Protein AF-A0A383TH66-F1 (afdb_monomer)

Structure (mmCIF, N/CA/C/O backbone):
data_AF-A0A383TH66-F1
#
_entry.id   AF-A0A383TH66-F1
#
loop_
_atom_site.group_PDB
_atom_site.id
_atom_site.type_symbol
_atom_site.label_atom_id
_atom_site.label_alt_id
_atom_site.label_comp_id
_atom_site.label_asym_id
_atom_site.label_entity_id
_atom_site.label_seq_id
_atom_site.pdbx_PDB_ins_code
_atom_site.Cartn_x
_atom_site.Cartn_y
_atom_site.Cartn_z
_atom_site.occupancy
_atom_site.B_iso_or_equiv
_atom_site.auth_seq_id
_atom_site.auth_comp_id
_atom_site.auth_asym_id
_atom_site.auth_atom_id
_atom_site.pdbx_PDB_model_num
ATOM 1 N N . MET A 1 1 ? 55.549 -21.780 6.094 1.00 39.16 1 MET A N 1
ATOM 2 C CA . MET A 1 1 ? 55.012 -20.562 5.457 1.00 39.16 1 MET A CA 1
ATOM 3 C C . MET A 1 1 ? 53.921 -21.044 4.507 1.00 39.16 1 MET A C 1
ATOM 5 O O . MET A 1 1 ? 54.248 -21.810 3.614 1.00 39.16 1 MET A O 1
ATOM 9 N N . LYS A 1 2 ? 52.638 -20.806 4.814 1.00 37.0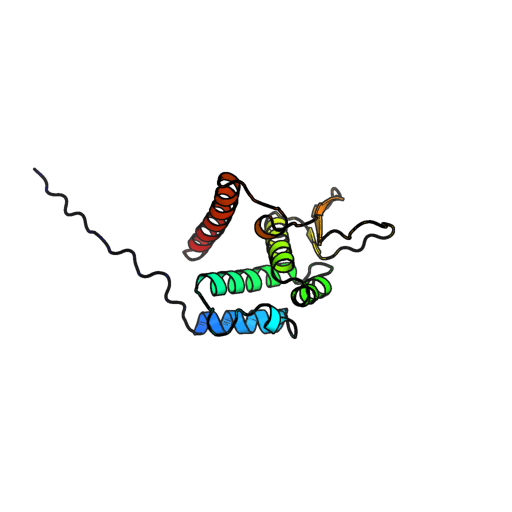6 2 LYS A N 1
ATOM 10 C CA . LYS A 1 2 ? 51.502 -21.272 3.997 1.00 37.06 2 LYS A CA 1
ATOM 11 C C . LYS A 1 2 ? 50.994 -20.077 3.194 1.00 37.06 2 LYS A C 1
ATOM 13 O O . LYS A 1 2 ? 50.591 -19.090 3.802 1.00 37.06 2 LYS A O 1
ATOM 18 N N . GLU A 1 3 ? 51.067 -20.160 1.872 1.00 32.03 3 GLU A N 1
ATOM 19 C CA . GLU A 1 3 ? 50.462 -19.179 0.974 1.00 32.03 3 GLU A CA 1
ATOM 20 C C . GLU A 1 3 ? 48.942 -19.360 0.998 1.00 32.03 3 GLU A C 1
ATOM 22 O O . GLU A 1 3 ? 48.424 -20.447 0.742 1.00 32.03 3 GLU A O 1
ATOM 27 N N . TYR A 1 4 ? 48.229 -18.297 1.365 1.00 32.66 4 TYR A N 1
ATOM 28 C CA . TYR A 1 4 ? 46.783 -18.216 1.220 1.00 32.66 4 TYR A CA 1
ATOM 29 C C . TYR A 1 4 ? 46.494 -17.659 -0.172 1.00 32.66 4 TYR A C 1
ATOM 31 O O . TYR A 1 4 ? 46.713 -16.476 -0.427 1.00 32.66 4 TYR A O 1
ATOM 39 N N . HIS A 1 5 ? 46.001 -18.504 -1.075 1.00 35.03 5 HIS A N 1
ATOM 40 C CA . HIS A 1 5 ? 45.373 -18.032 -2.302 1.00 35.03 5 HIS A CA 1
ATOM 41 C C . HIS A 1 5 ? 44.033 -17.387 -1.931 1.00 35.03 5 HIS A C 1
ATOM 43 O O . HIS A 1 5 ? 43.068 -18.085 -1.615 1.00 35.03 5 HIS A O 1
ATOM 49 N N . LEU A 1 6 ? 43.983 -16.051 -1.937 1.00 36.28 6 LEU A N 1
ATOM 50 C CA . LEU A 1 6 ? 42.722 -15.319 -1.979 1.00 36.28 6 LEU A CA 1
ATOM 51 C C . LEU A 1 6 ? 42.056 -15.639 -3.321 1.00 36.28 6 LEU A C 1
ATOM 53 O O . LEU A 1 6 ? 42.463 -15.135 -4.367 1.00 36.28 6 LEU A O 1
ATOM 57 N N . PHE A 1 7 ? 41.030 -16.484 -3.290 1.00 36.62 7 PHE A N 1
ATOM 58 C CA . PHE A 1 7 ? 40.049 -16.522 -4.361 1.00 36.62 7 PHE A CA 1
ATOM 59 C C . PHE A 1 7 ? 39.271 -15.208 -4.297 1.00 36.62 7 PHE A C 1
ATOM 61 O O . PHE A 1 7 ? 38.390 -15.036 -3.459 1.00 36.62 7 PHE A O 1
ATOM 68 N N . HIS A 1 8 ? 39.613 -14.263 -5.170 1.00 38.62 8 HIS A N 1
ATOM 69 C CA . HIS A 1 8 ? 38.669 -13.229 -5.567 1.00 38.62 8 HIS A CA 1
ATOM 70 C C . HIS A 1 8 ? 37.615 -13.908 -6.442 1.00 38.62 8 HIS A C 1
ATOM 72 O O . HIS A 1 8 ? 37.747 -13.959 -7.661 1.00 38.62 8 HIS A O 1
ATOM 78 N N . SER A 1 9 ? 36.598 -14.498 -5.813 1.00 41.00 9 SER A N 1
ATOM 79 C CA . SER A 1 9 ? 35.332 -14.717 -6.501 1.00 41.00 9 SER A CA 1
ATOM 80 C C . SER A 1 9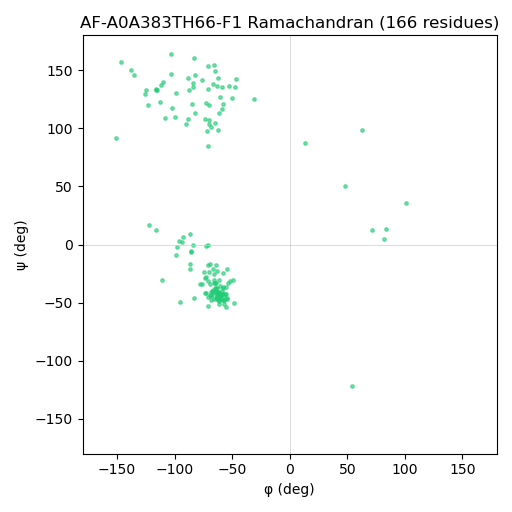 ? 34.809 -13.335 -6.876 1.00 41.00 9 SER A C 1
ATOM 82 O O . SER A 1 9 ? 34.530 -12.521 -5.991 1.00 41.00 9 SER A O 1
ATOM 84 N N . GLU A 1 10 ? 34.756 -13.048 -8.175 1.00 38.72 10 GLU A N 1
ATOM 85 C CA . GLU A 1 10 ? 34.000 -11.914 -8.697 1.00 38.72 10 GLU A CA 1
ATOM 86 C C . GLU A 1 10 ? 32.606 -11.930 -8.050 1.00 38.72 10 GLU A C 1
ATOM 88 O O . GLU A 1 10 ? 32.023 -13.013 -7.928 1.00 38.72 10 GLU A O 1
ATOM 93 N N . PRO A 1 11 ? 32.071 -10.789 -7.578 1.00 42.81 11 PRO A N 1
ATOM 94 C CA . PRO A 1 11 ? 30.699 -10.765 -7.100 1.00 42.81 11 PRO A CA 1
ATOM 95 C C . PRO A 1 11 ? 29.806 -11.229 -8.250 1.00 42.81 11 PRO A C 1
ATOM 97 O O . PRO A 1 11 ? 29.839 -10.653 -9.340 1.00 42.81 11 PRO A O 1
ATOM 100 N N . GLU A 1 12 ? 29.061 -12.311 -8.015 1.00 43.66 12 GLU A N 1
ATOM 101 C CA . GLU A 1 12 ? 28.084 -12.814 -8.969 1.00 43.66 12 GLU A CA 1
ATOM 102 C C . GLU A 1 12 ? 27.188 -11.656 -9.420 1.00 43.66 12 GLU A C 1
ATOM 104 O O . GLU A 1 12 ? 26.642 -10.898 -8.619 1.00 43.66 12 GLU A O 1
ATOM 109 N N . ASN A 1 13 ? 27.128 -11.511 -10.739 1.00 43.34 13 ASN A N 1
ATOM 110 C CA . ASN A 1 13 ? 26.363 -10.545 -11.514 1.00 43.34 13 ASN A CA 1
ATOM 111 C C . ASN A 1 13 ? 25.036 -10.146 -10.823 1.00 43.34 13 ASN A C 1
ATOM 113 O O . ASN A 1 13 ? 24.239 -11.043 -10.527 1.00 43.34 13 ASN A O 1
ATOM 117 N N . PRO A 1 14 ? 24.752 -8.848 -10.588 1.00 45.94 14 PRO A N 1
ATOM 118 C CA . PRO A 1 14 ? 23.495 -8.435 -9.976 1.00 45.94 14 PRO A CA 1
ATOM 119 C C . PRO A 1 14 ? 22.327 -8.920 -10.844 1.00 45.94 14 PRO A C 1
ATOM 121 O O . PRO A 1 14 ? 22.235 -8.586 -12.022 1.00 45.94 14 PRO A O 1
ATOM 124 N N . LEU A 1 15 ? 21.512 -9.801 -10.254 1.00 49.69 15 LEU A N 1
ATOM 125 C CA . LEU A 1 15 ? 20.198 -10.288 -10.687 1.00 49.69 15 LEU A CA 1
ATOM 126 C C . LEU A 1 15 ? 19.822 -9.955 -12.142 1.00 49.69 15 LEU A C 1
ATOM 128 O O . LEU A 1 15 ? 19.095 -9.002 -12.401 1.00 49.69 15 LEU A O 1
ATOM 132 N N . LYS A 1 16 ? 20.204 -10.809 -13.100 1.00 52.03 16 LYS A N 1
ATOM 133 C CA . LYS A 1 16 ? 19.524 -10.830 -14.403 1.00 52.03 16 LYS A CA 1
ATOM 134 C C . LYS A 1 16 ? 18.063 -11.209 -14.177 1.00 52.03 16 LYS A C 1
ATOM 136 O O . LYS A 1 16 ? 17.724 -12.382 -14.026 1.00 52.03 16 LYS A O 1
ATOM 141 N N . VAL A 1 17 ? 17.198 -10.208 -14.147 1.00 58.94 17 VAL A N 1
ATOM 142 C CA . VAL A 1 17 ? 15.755 -10.395 -14.100 1.00 58.94 17 VAL A CA 1
ATOM 143 C C . VAL A 1 17 ? 15.304 -11.160 -15.347 1.00 58.94 17 VAL A C 1
ATOM 145 O O . VAL A 1 17 ? 15.588 -10.756 -16.476 1.00 58.94 17 VAL A O 1
ATOM 148 N N . SER A 1 18 ? 14.566 -12.258 -15.164 1.00 70.75 18 SER A N 1
ATOM 149 C CA . SER A 1 18 ? 13.959 -12.967 -16.291 1.00 70.75 18 SER A CA 1
ATOM 150 C C . SER A 1 18 ? 12.727 -12.216 -16.811 1.00 70.75 18 SER A C 1
ATOM 152 O O . SER A 1 18 ? 11.909 -11.710 -16.040 1.00 70.75 18 SER A O 1
ATOM 154 N N . GLN A 1 19 ? 12.542 -12.197 -18.133 1.00 76.44 19 GLN A N 1
ATOM 155 C CA . GLN A 1 19 ? 11.347 -11.634 -18.782 1.00 76.44 19 GLN A CA 1
ATOM 156 C C . GLN A 1 19 ? 10.039 -12.206 -18.201 1.00 76.44 19 GLN A C 1
ATOM 158 O O . GLN A 1 19 ? 9.017 -11.523 -18.130 1.00 76.44 19 GLN A O 1
ATOM 163 N N . GLU A 1 20 ? 10.072 -13.461 -17.755 1.00 78.19 20 GLU A N 1
ATOM 164 C CA . GLU A 1 20 ? 8.955 -14.136 -17.097 1.00 78.19 20 GLU A CA 1
ATOM 165 C C . GLU A 1 20 ? 8.553 -13.461 -15.782 1.00 78.19 20 GLU A C 1
ATOM 167 O O . GLU A 1 20 ? 7.361 -13.276 -15.531 1.00 78.19 20 GLU A O 1
ATOM 172 N N . MET A 1 21 ? 9.525 -13.038 -14.963 1.00 78.88 21 MET A N 1
ATOM 173 C CA . MET A 1 21 ? 9.252 -12.305 -13.726 1.00 78.88 21 MET A CA 1
ATOM 174 C C . MET A 1 21 ? 8.580 -10.961 -14.024 1.00 78.88 21 MET A C 1
ATOM 176 O O . MET A 1 21 ? 7.564 -10.646 -13.402 1.00 78.88 21 MET A O 1
ATOM 180 N N . CYS A 1 22 ? 9.078 -10.215 -15.014 1.00 80.31 22 CYS A N 1
ATOM 181 C CA . CYS A 1 22 ? 8.460 -8.963 -15.458 1.00 80.31 22 CYS A CA 1
ATOM 182 C C . CYS A 1 22 ? 7.003 -9.169 -15.888 1.00 80.31 22 CYS A C 1
ATOM 184 O O . CYS A 1 22 ? 6.112 -8.440 -15.450 1.00 80.31 22 CYS A O 1
ATOM 186 N N . ASN A 1 23 ? 6.743 -10.192 -16.706 1.00 84.56 23 ASN A N 1
ATOM 187 C CA . ASN A 1 23 ? 5.397 -10.492 -17.191 1.00 84.56 23 ASN A CA 1
ATOM 188 C C . ASN A 1 23 ? 4.457 -10.881 -16.043 1.00 84.56 23 ASN A C 1
ATOM 190 O O . ASN A 1 23 ? 3.315 -10.423 -16.000 1.00 84.56 23 ASN A O 1
ATOM 194 N N . ARG A 1 24 ? 4.936 -11.694 -15.093 1.00 87.44 24 ARG A N 1
ATOM 195 C CA . ARG A 1 24 ? 4.152 -12.116 -13.927 1.00 87.44 24 ARG A CA 1
ATOM 196 C C . ARG A 1 24 ? 3.745 -10.922 -13.066 1.00 87.44 24 ARG A C 1
ATOM 198 O O . ARG A 1 24 ? 2.559 -10.765 -12.794 1.00 87.44 24 ARG A O 1
ATOM 205 N N . VAL A 1 25 ? 4.707 -10.076 -12.693 1.00 86.06 25 VAL A N 1
ATOM 206 C CA . VAL A 1 25 ? 4.462 -8.868 -11.885 1.00 86.06 25 VAL A CA 1
ATOM 207 C C . VAL A 1 25 ? 3.536 -7.903 -12.627 1.00 86.06 25 VAL A C 1
ATOM 209 O O . VAL A 1 25 ? 2.565 -7.414 -12.058 1.00 86.06 25 VAL A O 1
ATOM 212 N N . SER A 1 26 ? 3.776 -7.682 -13.924 1.00 88.56 26 SER A N 1
ATOM 213 C CA . SER A 1 26 ? 2.929 -6.827 -14.763 1.00 88.56 26 SER A CA 1
ATOM 214 C C . SER A 1 26 ? 1.473 -7.297 -14.781 1.00 88.56 26 SER A C 1
ATOM 216 O O . SER A 1 26 ? 0.567 -6.495 -14.569 1.00 88.56 26 SER A O 1
ATOM 218 N N . ASN A 1 27 ? 1.236 -8.592 -14.995 1.00 90.50 27 ASN A N 1
ATOM 219 C CA . ASN A 1 27 ? -0.114 -9.149 -15.030 1.00 90.50 27 ASN A CA 1
ATOM 220 C C . ASN A 1 27 ? -0.794 -9.107 -13.655 1.00 90.50 27 ASN A C 1
ATOM 222 O O . ASN A 1 27 ? -1.976 -8.775 -13.573 1.00 90.50 27 ASN A O 1
ATOM 226 N N . GLY A 1 28 ? -0.051 -9.403 -12.583 1.00 90.19 28 GLY A N 1
ATOM 227 C CA . GLY A 1 28 ? -0.547 -9.304 -11.210 1.00 90.19 28 GLY A CA 1
ATOM 228 C C . GLY A 1 28 ? -1.046 -7.896 -10.890 1.00 90.19 28 GLY A C 1
ATOM 229 O O . GLY A 1 28 ? -2.202 -7.722 -10.500 1.00 90.19 28 GLY A O 1
ATOM 230 N N . LEU A 1 29 ? -0.220 -6.890 -11.171 1.00 92.38 29 LEU A N 1
ATOM 231 C CA . LEU A 1 29 ? -0.558 -5.488 -10.947 1.00 92.38 29 LEU A CA 1
ATOM 232 C C . LEU A 1 29 ? -1.691 -4.994 -11.847 1.00 92.38 29 LEU A C 1
ATOM 234 O O . LEU A 1 29 ? -2.561 -4.276 -11.363 1.00 92.38 29 LEU A O 1
ATOM 238 N N . LYS A 1 30 ? -1.741 -5.398 -13.125 1.00 92.94 30 LYS A N 1
ATOM 239 C CA . LYS A 1 30 ? -2.866 -5.067 -14.022 1.00 92.94 30 LYS A CA 1
ATOM 240 C C . LYS A 1 30 ? -4.201 -5.523 -13.454 1.00 92.94 30 LYS A C 1
ATOM 242 O O . LYS A 1 30 ? -5.173 -4.779 -13.514 1.00 92.94 30 LYS A O 1
ATOM 247 N N . ASN A 1 31 ? -4.243 -6.726 -12.888 1.00 92.75 31 ASN A N 1
ATOM 248 C CA . ASN A 1 31 ? -5.471 -7.276 -12.325 1.00 92.75 31 ASN A CA 1
ATOM 249 C C . ASN A 1 31 ? -5.919 -6.535 -11.060 1.00 92.75 31 ASN A C 1
ATOM 251 O O . ASN A 1 31 ? -7.117 -6.403 -10.835 1.00 92.75 31 ASN A O 1
ATOM 255 N N . LYS A 1 32 ? -4.971 -6.056 -10.245 1.00 94.00 32 LYS A N 1
ATOM 256 C CA . LYS A 1 32 ? -5.260 -5.365 -8.979 1.00 94.00 32 LYS A CA 1
ATOM 257 C C . LYS A 1 32 ? -5.576 -3.883 -9.166 1.00 94.00 32 LYS A C 1
ATOM 259 O O . LYS A 1 32 ? -6.543 -3.382 -8.611 1.00 94.00 32 LYS A O 1
ATOM 264 N N . LEU A 1 33 ? -4.774 -3.190 -9.972 1.00 92.44 33 LEU A N 1
ATOM 265 C CA . LEU A 1 33 ? -4.898 -1.749 -10.205 1.00 92.44 33 LEU A CA 1
ATOM 266 C C . LEU A 1 33 ? -5.894 -1.422 -11.326 1.00 92.44 33 LEU A C 1
ATOM 268 O O . LEU A 1 33 ? -6.380 -0.296 -11.413 1.00 92.44 33 LEU A O 1
ATOM 272 N N . GLY A 1 34 ? -6.200 -2.371 -12.215 1.00 93.12 34 GLY A N 1
ATOM 273 C CA . GLY A 1 34 ? -7.125 -2.166 -13.327 1.00 93.12 34 GLY A CA 1
ATOM 274 C C . GLY A 1 34 ? -6.730 -0.960 -14.182 1.00 93.12 34 GLY A C 1
ATOM 275 O O . GLY A 1 34 ? -5.614 -0.878 -14.698 1.00 93.12 34 GLY A O 1
ATOM 276 N N . LYS A 1 35 ? -7.640 0.015 -14.302 1.00 92.62 35 LYS A N 1
ATOM 277 C CA . LYS A 1 35 ? -7.392 1.259 -15.053 1.00 92.62 35 LYS A CA 1
ATOM 278 C C . LYS A 1 35 ? -6.278 2.131 -14.457 1.00 92.62 35 LYS A C 1
ATOM 280 O O . LYS A 1 35 ? -5.765 2.992 -15.161 1.00 92.62 35 LYS A O 1
ATOM 285 N N . TYR A 1 36 ? -5.899 1.912 -13.196 1.00 92.88 36 TYR A N 1
ATOM 286 C CA . TYR A 1 36 ? -4.854 2.680 -12.520 1.00 92.88 36 TYR A CA 1
ATOM 287 C C . TYR A 1 36 ? -3.441 2.133 -12.769 1.00 92.88 36 TYR A C 1
ATOM 289 O O . TYR A 1 36 ? -2.449 2.760 -12.407 1.00 92.88 36 TYR A O 1
ATOM 297 N N . TYR A 1 37 ? -3.327 0.980 -13.435 1.00 91.38 37 TYR A N 1
ATOM 298 C CA . TYR A 1 37 ? -2.046 0.327 -13.689 1.00 91.38 37 TYR A CA 1
ATOM 299 C C . TYR A 1 37 ? -1.052 1.201 -14.469 1.00 91.38 37 TYR A C 1
ATOM 301 O O . TYR A 1 37 ? 0.144 1.164 -14.202 1.00 91.38 37 TYR A O 1
ATOM 309 N N . SER A 1 38 ? -1.520 2.011 -15.420 1.00 89.44 38 SER A N 1
ATOM 310 C CA . SER A 1 38 ? -0.630 2.874 -16.207 1.00 89.44 38 SER A CA 1
ATOM 311 C C . SER A 1 38 ? 0.051 3.957 -15.375 1.00 89.44 38 SER A C 1
ATOM 313 O O . SER A 1 38 ? 1.124 4.404 -15.762 1.00 89.44 38 SER A O 1
ATOM 315 N N . TYR A 1 39 ? -0.542 4.367 -14.248 1.00 87.81 39 TYR A N 1
ATOM 316 C CA . TYR A 1 39 ? 0.050 5.387 -13.383 1.00 87.81 39 TYR A CA 1
ATOM 317 C C . TYR A 1 39 ? 1.250 4.846 -12.611 1.00 87.81 39 TYR A C 1
ATOM 319 O O . TYR A 1 39 ? 2.153 5.619 -12.325 1.00 87.81 39 TYR A O 1
ATOM 327 N N . VAL A 1 40 ? 1.296 3.535 -12.328 1.00 85.88 40 VAL A N 1
ATOM 328 C CA . VAL A 1 40 ? 2.394 2.911 -11.565 1.00 85.88 40 VAL A CA 1
ATOM 329 C C . VAL A 1 40 ? 3.599 2.504 -12.398 1.00 85.88 40 VAL A C 1
ATOM 331 O O . VAL A 1 40 ? 4.599 2.035 -11.855 1.00 85.88 40 VAL A O 1
ATOM 334 N N . LEU A 1 41 ? 3.510 2.640 -13.718 1.00 83.62 41 LEU A N 1
ATOM 335 C CA . LEU A 1 41 ? 4.595 2.251 -14.599 1.00 83.62 41 LEU A CA 1
ATOM 336 C C . LEU A 1 41 ? 5.642 3.358 -14.721 1.00 83.62 41 LEU A C 1
ATOM 338 O O . LEU A 1 41 ? 5.286 4.525 -14.890 1.00 83.62 41 LEU A O 1
ATOM 342 N N . PRO A 1 42 ? 6.937 2.995 -14.715 1.00 73.69 42 PRO A N 1
ATOM 343 C CA . PRO A 1 42 ? 7.970 3.945 -15.071 1.00 73.69 42 PRO A CA 1
ATOM 344 C C . PRO A 1 42 ? 7.824 4.330 -16.554 1.00 73.69 42 PRO A C 1
ATOM 346 O O . PRO A 1 42 ? 7.342 3.522 -17.358 1.00 73.69 42 PRO A O 1
ATOM 349 N N . PRO A 1 43 ? 8.291 5.524 -16.959 1.00 72.06 43 PRO A N 1
ATOM 350 C CA . PRO A 1 43 ? 8.519 5.838 -18.367 1.00 72.06 43 PRO A CA 1
ATOM 351 C C . PRO A 1 43 ? 9.285 4.703 -19.070 1.00 72.06 43 PRO A C 1
ATOM 353 O O . PRO A 1 43 ? 10.186 4.113 -18.470 1.00 72.06 43 PRO A O 1
ATOM 356 N N . HIS A 1 44 ? 8.948 4.408 -20.332 1.00 57.50 44 HIS A N 1
ATOM 357 C CA . HIS A 1 44 ? 9.412 3.216 -21.066 1.00 57.50 44 HIS A CA 1
ATOM 358 C C . HIS A 1 44 ? 10.932 2.961 -21.022 1.00 57.50 44 HIS A C 1
ATOM 360 O O . HIS A 1 44 ? 11.343 1.803 -21.003 1.00 57.50 44 HIS A O 1
ATOM 366 N N . ASP A 1 45 ? 11.750 4.010 -20.920 1.00 58.25 45 ASP A N 1
ATOM 367 C CA . ASP A 1 45 ? 13.217 3.918 -20.916 1.00 58.25 45 ASP A CA 1
ATOM 368 C C . ASP A 1 45 ? 13.841 3.817 -19.507 1.00 58.25 45 ASP A C 1
ATOM 370 O O . ASP A 1 45 ? 15.059 3.868 -19.355 1.00 58.25 45 ASP A O 1
ATOM 374 N N . SER A 1 46 ? 13.024 3.692 -18.455 1.00 65.50 46 SER A N 1
ATOM 375 C CA . SER A 1 46 ? 13.464 3.770 -17.049 1.00 65.50 46 SER A CA 1
ATOM 376 C C . SER A 1 46 ? 13.141 2.530 -16.205 1.00 65.50 46 SER A C 1
ATOM 378 O O . SER A 1 46 ? 13.214 2.568 -14.975 1.00 65.50 46 SER A O 1
ATOM 380 N N . MET A 1 47 ? 12.822 1.404 -16.853 1.00 73.62 47 MET A N 1
ATOM 381 C CA . MET A 1 47 ? 12.632 0.119 -16.172 1.00 73.62 47 MET A CA 1
ATOM 382 C C . MET A 1 47 ? 13.982 -0.437 -15.694 1.00 73.62 47 MET A C 1
ATOM 384 O O . MET A 1 47 ? 14.723 -1.052 -16.458 1.00 73.62 47 MET A O 1
ATOM 388 N N . THR A 1 48 ? 14.298 -0.209 -14.421 1.00 77.38 48 THR A N 1
ATOM 389 C CA . THR A 1 48 ? 15.488 -0.738 -13.736 1.00 77.38 48 THR A CA 1
ATOM 390 C C . THR A 1 48 ? 15.120 -1.906 -12.819 1.00 77.38 48 THR A C 1
ATOM 392 O O . THR A 1 48 ? 13.955 -2.059 -12.441 1.00 77.38 48 THR A O 1
ATOM 395 N N . ASP A 1 49 ? 16.106 -2.700 -12.390 1.00 70.06 49 ASP A N 1
ATOM 396 C CA . ASP A 1 49 ? 15.889 -3.800 -11.434 1.00 70.06 49 ASP A CA 1
ATOM 397 C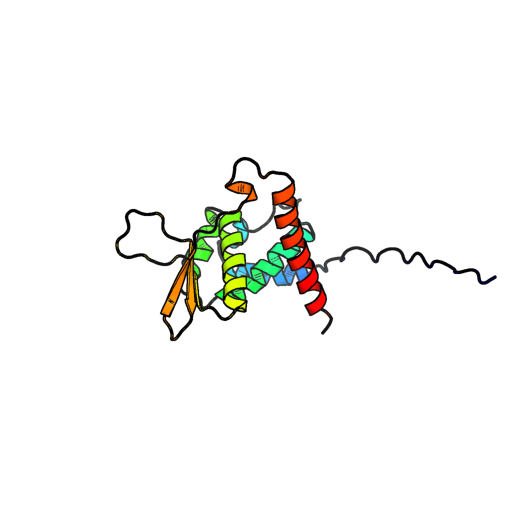 C . ASP A 1 49 ? 15.276 -3.306 -10.115 1.00 70.06 49 ASP A C 1
ATOM 399 O O . ASP A 1 49 ? 14.380 -3.939 -9.556 1.00 70.06 49 ASP A O 1
ATOM 403 N N . VAL A 1 50 ? 15.690 -2.118 -9.660 1.00 71.06 50 VAL A N 1
ATOM 404 C CA . VAL A 1 50 ? 15.119 -1.437 -8.486 1.00 71.06 50 VAL A CA 1
ATOM 405 C C . VAL A 1 50 ? 13.639 -1.121 -8.701 1.00 71.06 50 VAL A C 1
ATOM 407 O O . VAL A 1 50 ? 12.823 -1.301 -7.796 1.00 71.06 50 VAL A O 1
ATOM 410 N N . TYR A 1 51 ? 13.263 -0.668 -9.899 1.00 75.44 51 TYR A N 1
ATOM 411 C CA . TYR A 1 51 ? 11.868 -0.369 -10.209 1.00 75.44 51 TYR A CA 1
ATOM 412 C C . TYR A 1 51 ? 11.024 -1.638 -10.243 1.00 75.44 51 TYR A C 1
ATOM 414 O O . TYR A 1 51 ? 9.942 -1.689 -9.661 1.00 75.44 51 TYR A O 1
ATOM 422 N N . LEU A 1 52 ? 11.539 -2.699 -10.862 1.00 76.69 52 LEU A N 1
ATOM 423 C CA . LEU A 1 52 ? 10.846 -3.977 -10.877 1.00 76.69 52 LEU A CA 1
ATOM 424 C C . LEU A 1 52 ? 10.688 -4.562 -9.472 1.00 76.69 52 LEU A C 1
ATOM 426 O O . LEU A 1 52 ? 9.642 -5.134 -9.168 1.00 76.69 52 LEU A O 1
ATOM 430 N N . TYR A 1 53 ? 11.690 -4.399 -8.609 1.00 75.50 53 TYR A N 1
ATOM 431 C CA . TYR A 1 53 ? 11.583 -4.784 -7.208 1.00 75.50 53 TYR A CA 1
ATOM 432 C C . TYR A 1 53 ? 10.430 -4.049 -6.515 1.00 75.50 53 TYR A C 1
ATOM 434 O O . TYR A 1 53 ? 9.582 -4.695 -5.898 1.00 75.50 53 TYR A O 1
ATOM 442 N N . LYS A 1 54 ? 10.331 -2.724 -6.692 1.00 79.62 54 LYS A N 1
ATOM 443 C CA . LYS A 1 54 ? 9.212 -1.927 -6.162 1.00 79.62 54 LYS A CA 1
ATOM 444 C C . LYS A 1 54 ? 7.860 -2.408 -6.691 1.00 79.62 54 LYS A C 1
ATOM 446 O O . LYS A 1 54 ? 6.924 -2.552 -5.911 1.00 79.62 54 LYS A O 1
ATOM 451 N N . LEU A 1 55 ? 7.764 -2.722 -7.984 1.00 85.12 55 LEU A N 1
ATOM 452 C CA . LEU A 1 55 ? 6.542 -3.267 -8.589 1.00 85.12 55 LEU A CA 1
ATOM 453 C C . LEU A 1 55 ? 6.186 -4.654 -8.036 1.00 85.12 55 LEU A C 1
ATOM 455 O O . LEU A 1 55 ? 5.020 -4.936 -7.778 1.00 85.12 55 LEU A O 1
ATOM 459 N N . ASN A 1 56 ? 7.176 -5.519 -7.822 1.00 83.69 56 ASN A N 1
ATOM 460 C CA . ASN A 1 56 ? 6.957 -6.836 -7.229 1.00 83.69 56 ASN A CA 1
ATOM 461 C C . ASN A 1 56 ? 6.505 -6.729 -5.764 1.00 83.69 56 ASN A C 1
ATOM 463 O O . ASN A 1 56 ? 5.616 -7.467 -5.336 1.00 83.69 56 ASN A O 1
ATOM 467 N N . TYR A 1 57 ? 7.099 -5.809 -5.001 1.00 85.06 57 TYR A N 1
ATOM 468 C CA . TYR A 1 57 ? 6.662 -5.521 -3.638 1.00 85.06 57 TYR A CA 1
ATOM 469 C C . TYR A 1 57 ? 5.221 -5.012 -3.633 1.00 85.06 57 TYR A C 1
ATOM 471 O O . TYR A 1 57 ? 4.384 -5.562 -2.922 1.00 85.06 57 TYR A O 1
ATOM 479 N N . LEU A 1 58 ? 4.910 -4.038 -4.495 1.00 89.75 58 LEU A N 1
ATOM 480 C CA . LEU A 1 58 ? 3.557 -3.513 -4.642 1.00 89.75 58 LEU A CA 1
ATOM 481 C C . LEU A 1 58 ? 2.548 -4.629 -4.936 1.00 89.75 58 LEU A C 1
ATOM 483 O O . LEU A 1 58 ? 1.500 -4.700 -4.305 1.00 89.75 58 LEU A O 1
ATOM 487 N N . ASP A 1 59 ? 2.875 -5.534 -5.860 1.00 90.81 59 ASP A N 1
ATOM 488 C CA . ASP A 1 59 ? 2.007 -6.659 -6.217 1.00 90.81 59 ASP A CA 1
ATOM 489 C C . ASP A 1 59 ? 1.696 -7.567 -5.017 1.00 90.81 59 ASP A C 1
ATOM 491 O O . ASP A 1 59 ? 0.560 -8.025 -4.840 1.00 90.81 59 ASP A O 1
ATOM 495 N N . THR A 1 60 ? 2.706 -7.798 -4.178 1.00 87.62 60 THR A N 1
ATOM 496 C CA . THR A 1 60 ? 2.601 -8.622 -2.969 1.00 87.62 60 THR A CA 1
ATOM 497 C C . THR A 1 60 ? 1.767 -7.912 -1.904 1.00 87.62 60 THR A C 1
ATOM 499 O O . THR A 1 60 ? 0.758 -8.461 -1.464 1.00 87.62 60 THR A O 1
ATOM 502 N N . ALA A 1 61 ? 2.107 -6.665 -1.570 1.00 91.19 61 ALA A N 1
ATOM 503 C CA . ALA A 1 61 ? 1.404 -5.862 -0.571 1.00 91.19 61 ALA A CA 1
ATOM 504 C C . ALA A 1 61 ? -0.077 -5.656 -0.934 1.00 91.19 61 ALA A C 1
ATOM 506 O O . ALA A 1 61 ? -0.969 -5.860 -0.114 1.00 91.19 61 ALA A O 1
ATOM 507 N N . LEU A 1 62 ? -0.384 -5.363 -2.202 1.00 95.25 62 LEU A N 1
ATOM 508 C CA . LEU A 1 62 ? -1.772 -5.239 -2.657 1.00 95.25 62 LEU A CA 1
ATOM 509 C C . LEU A 1 62 ? -2.545 -6.564 -2.621 1.00 95.25 62 LEU A C 1
ATOM 511 O O . LEU A 1 62 ? -3.774 -6.535 -2.630 1.00 95.25 62 LEU A O 1
ATOM 515 N N . SER A 1 63 ? -1.862 -7.715 -2.615 1.00 94.06 63 SER A N 1
ATOM 516 C CA . SER A 1 63 ? -2.512 -9.014 -2.388 1.00 94.06 63 SER A CA 1
ATOM 517 C C . SER A 1 63 ? -2.908 -9.179 -0.922 1.00 94.06 63 SER A C 1
ATOM 519 O O . SER A 1 63 ? -4.009 -9.650 -0.650 1.00 94.06 63 SER A O 1
ATOM 521 N N .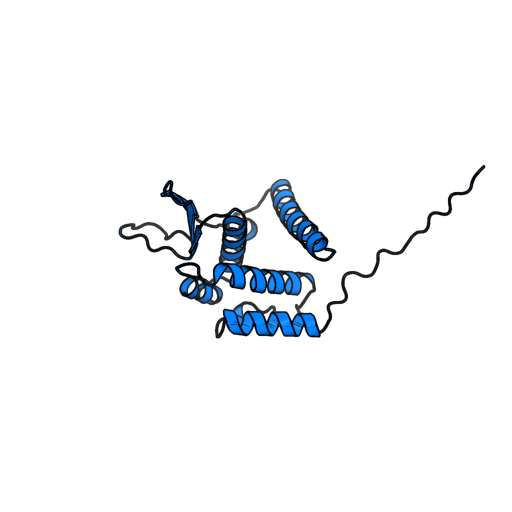 VAL A 1 64 ? -2.031 -8.773 0.003 1.00 93.56 64 VAL A N 1
ATOM 522 C CA . VAL A 1 64 ? -2.275 -8.810 1.455 1.00 93.56 64 VAL A CA 1
ATOM 523 C C . VAL A 1 64 ? -3.438 -7.891 1.828 1.00 93.56 64 VAL A C 1
ATOM 525 O O . VAL A 1 64 ? -4.337 -8.290 2.561 1.00 93.56 64 VAL A O 1
ATOM 528 N N . LEU A 1 65 ? -3.455 -6.682 1.268 1.00 96.50 65 LEU A N 1
ATOM 529 C CA . LEU A 1 65 ? -4.414 -5.636 1.628 1.00 96.50 65 LEU A CA 1
ATOM 530 C C . LEU A 1 65 ? -5.762 -5.736 0.902 1.00 96.50 65 LEU A C 1
ATOM 532 O O . LEU A 1 65 ? -6.632 -4.901 1.128 1.00 96.50 65 LEU A O 1
ATOM 536 N N . ARG A 1 66 ? -5.956 -6.725 0.021 1.00 96.12 66 ARG A N 1
ATOM 537 C CA . ARG A 1 66 ? -7.127 -6.803 -0.871 1.00 96.12 66 ARG A CA 1
ATOM 538 C C . ARG A 1 66 ? -8.469 -6.761 -0.136 1.00 96.12 66 ARG A C 1
ATOM 540 O O . ARG A 1 66 ? -9.423 -6.178 -0.636 1.00 96.12 66 ARG A O 1
ATOM 547 N N . GLU A 1 67 ? -8.532 -7.385 1.035 1.00 94.19 67 GLU A N 1
ATOM 548 C CA . GLU A 1 67 ? -9.755 -7.483 1.838 1.00 94.19 67 GLU A CA 1
ATOM 549 C C . GLU A 1 67 ? -9.864 -6.360 2.887 1.00 94.19 67 GLU A C 1
ATOM 551 O O . GLU A 1 67 ? -10.816 -6.323 3.669 1.00 94.19 67 GLU A O 1
ATOM 556 N N . CYS A 1 68 ? -8.900 -5.433 2.930 1.00 95.69 68 CYS A N 1
ATOM 557 C CA . CYS A 1 68 ? -8.964 -4.281 3.817 1.00 95.69 68 CYS A CA 1
ATOM 558 C C . CYS A 1 68 ? -10.101 -3.349 3.395 1.00 95.69 68 CYS A C 1
ATOM 560 O O . CYS A 1 68 ? -10.301 -3.037 2.216 1.00 95.69 68 CYS A O 1
ATOM 562 N N . LYS A 1 69 ? -10.831 -2.832 4.384 1.00 95.56 69 LYS A N 1
ATOM 563 C CA . LYS A 1 69 ? -11.830 -1.794 4.138 1.00 95.56 69 LYS A CA 1
ATOM 564 C C . LYS A 1 69 ? -11.145 -0.577 3.509 1.00 95.56 69 LYS A C 1
ATOM 566 O O . LYS A 1 69 ? -10.073 -0.180 3.950 1.00 95.56 69 LYS A O 1
ATOM 571 N N . GLY A 1 70 ? -11.770 -0.026 2.468 1.00 96.12 70 GLY A N 1
ATOM 572 C CA . GLY A 1 70 ? -11.267 1.133 1.726 1.00 96.12 70 GLY A CA 1
ATOM 573 C C . GLY A 1 70 ? -10.210 0.836 0.658 1.00 96.12 70 GLY A C 1
ATOM 574 O O . GLY A 1 70 ? -9.761 1.771 0.001 1.00 96.12 70 GLY A O 1
ATOM 575 N N . TYR A 1 71 ? -9.886 -0.438 0.400 1.00 97.00 71 TYR A N 1
ATOM 576 C CA . TYR A 1 71 ? -8.960 -0.848 -0.664 1.00 97.00 71 TYR A CA 1
ATOM 577 C C . TYR A 1 71 ? -9.246 -0.190 -2.021 1.00 97.00 71 TYR A C 1
ATOM 579 O O . TYR A 1 71 ? -8.356 0.416 -2.607 1.00 97.00 71 TYR A O 1
ATOM 587 N N . ASP A 1 72 ? -10.491 -0.222 -2.501 1.00 95.75 72 ASP A N 1
ATOM 588 C CA . ASP A 1 72 ? -10.827 0.355 -3.811 1.00 95.75 72 ASP A CA 1
ATOM 589 C C . ASP A 1 72 ? -10.609 1.876 -3.878 1.00 95.75 72 ASP A C 1
ATOM 591 O O . ASP A 1 72 ? -10.241 2.403 -4.931 1.00 95.75 72 ASP A O 1
ATOM 595 N N . LYS A 1 73 ? -10.817 2.588 -2.760 1.00 95.38 73 LYS A N 1
ATOM 596 C CA . LYS A 1 73 ? -10.539 4.031 -2.669 1.00 95.38 73 LYS A CA 1
ATOM 597 C C . LYS A 1 73 ? -9.036 4.275 -2.737 1.00 95.38 73 LYS A C 1
ATOM 599 O O . LYS A 1 73 ? -8.593 5.065 -3.560 1.00 95.38 73 LYS A O 1
ATOM 604 N N . HIS A 1 74 ? -8.270 3.522 -1.952 1.00 96.44 74 HIS A N 1
ATOM 605 C CA . HIS A 1 74 ? -6.810 3.582 -1.936 1.00 96.44 74 HIS A CA 1
ATOM 606 C C . HIS A 1 74 ? -6.199 3.307 -3.317 1.00 96.44 74 HIS A C 1
ATOM 608 O O . HIS A 1 74 ? -5.338 4.041 -3.792 1.00 96.44 74 HIS A O 1
ATOM 614 N N . ILE A 1 75 ? -6.701 2.294 -4.029 1.00 96.62 75 ILE A N 1
ATOM 615 C CA . ILE A 1 75 ? -6.269 1.984 -5.400 1.00 96.62 75 ILE A CA 1
ATOM 616 C C . ILE A 1 75 ? -6.528 3.159 -6.356 1.00 96.62 75 ILE A C 1
ATOM 618 O O . ILE A 1 75 ? -5.728 3.409 -7.260 1.00 96.62 75 ILE A O 1
ATOM 622 N N . ALA A 1 76 ? -7.621 3.900 -6.163 1.00 95.19 76 ALA A N 1
ATOM 623 C CA . ALA A 1 76 ? -7.933 5.060 -6.985 1.00 95.19 76 ALA A CA 1
ATOM 624 C C . ALA A 1 76 ? -6.993 6.252 -6.746 1.00 95.19 76 ALA A C 1
ATOM 626 O O . ALA A 1 76 ? -6.829 7.064 -7.659 1.00 95.19 76 ALA A O 1
ATOM 627 N N . GLU A 1 77 ? -6.346 6.347 -5.582 1.00 93.88 77 GLU A N 1
ATOM 628 C CA . GLU A 1 77 ? -5.435 7.451 -5.248 1.00 93.88 77 GLU A CA 1
ATOM 629 C C . GLU A 1 77 ? -4.111 7.410 -6.022 1.00 93.88 77 GLU A C 1
ATOM 631 O O . GLU A 1 77 ? -3.474 8.448 -6.211 1.00 93.88 77 GLU A O 1
ATOM 636 N N . TYR A 1 78 ? -3.750 6.268 -6.620 1.00 91.88 78 TYR A N 1
ATOM 637 C CA . TYR A 1 78 ? -2.577 6.168 -7.498 1.00 91.88 78 TYR A CA 1
ATOM 638 C C . TYR A 1 78 ? -2.613 7.122 -8.700 1.00 91.88 78 TYR A C 1
ATOM 640 O O . TYR A 1 78 ? -1.558 7.468 -9.230 1.00 91.88 78 TYR A O 1
ATOM 648 N N . GLN A 1 79 ? -3.799 7.562 -9.140 1.00 92.50 79 GLN A N 1
ATOM 649 C CA . GLN A 1 79 ? -3.915 8.568 -10.204 1.00 92.50 79 GLN A CA 1
ATOM 650 C C . GLN A 1 79 ? -3.560 9.987 -9.726 1.00 92.50 79 GLN A C 1
ATOM 652 O O . GLN A 1 79 ? -3.234 10.839 -10.550 1.00 92.50 79 GLN A O 1
ATOM 657 N N . ASN A 1 80 ? -3.666 10.242 -8.417 1.00 90.44 80 ASN A N 1
ATOM 658 C CA . ASN A 1 80 ? -3.491 11.555 -7.806 1.00 90.44 80 ASN A CA 1
ATOM 659 C C . ASN A 1 80 ? -2.061 11.726 -7.286 1.00 90.44 80 ASN A C 1
ATOM 661 O O . ASN A 1 80 ? -1.423 12.738 -7.576 1.00 90.44 80 ASN A O 1
ATOM 665 N N . ASN A 1 81 ? -1.549 10.748 -6.528 1.00 88.38 81 ASN A N 1
ATOM 666 C CA . ASN A 1 81 ? -0.201 10.801 -5.966 1.00 88.38 81 ASN A CA 1
ATOM 667 C C . ASN A 1 81 ? 0.415 9.404 -5.783 1.00 88.38 81 ASN A C 1
ATOM 669 O O . ASN A 1 81 ? 0.307 8.785 -4.729 1.00 88.38 81 ASN A O 1
ATOM 673 N N . LEU A 1 82 ? 1.141 8.939 -6.800 1.00 87.50 82 LEU A N 1
ATOM 674 C CA . LEU A 1 82 ? 1.774 7.620 -6.799 1.00 87.50 82 LEU A CA 1
ATOM 675 C C . LEU A 1 82 ? 2.692 7.361 -5.597 1.00 87.50 82 LEU A C 1
ATOM 677 O O . LEU A 1 82 ? 2.629 6.282 -5.009 1.00 87.50 82 LEU A O 1
ATOM 681 N N . ASN A 1 83 ? 3.566 8.310 -5.266 1.00 84.06 83 ASN A N 1
ATOM 682 C CA . ASN A 1 83 ? 4.615 8.100 -4.269 1.00 84.06 83 ASN A CA 1
ATOM 683 C C . ASN A 1 83 ? 4.019 8.014 -2.861 1.00 84.06 83 ASN A C 1
ATOM 685 O O . ASN A 1 83 ? 4.299 7.061 -2.129 1.00 84.06 83 ASN A O 1
ATOM 689 N N . SER A 1 84 ? 3.104 8.931 -2.534 1.00 87.62 84 SER A N 1
ATOM 690 C CA . SER A 1 84 ? 2.371 8.913 -1.266 1.00 87.62 84 SER A CA 1
ATOM 691 C C . SER A 1 84 ? 1.506 7.655 -1.131 1.00 87.62 84 SER A C 1
ATOM 693 O O . SER A 1 84 ? 1.633 6.937 -0.139 1.00 87.62 84 SER A O 1
ATOM 695 N N . THR A 1 85 ? 0.719 7.293 -2.152 1.00 91.88 85 THR A N 1
ATOM 696 C CA . THR A 1 85 ? -0.127 6.086 -2.112 1.00 91.88 85 THR A CA 1
ATOM 697 C C . THR A 1 85 ? 0.706 4.801 -2.015 1.00 91.88 85 THR A C 1
ATOM 699 O O . THR A 1 85 ? 0.354 3.866 -1.287 1.00 91.88 85 THR A O 1
ATOM 702 N N . PHE A 1 86 ? 1.858 4.738 -2.692 1.00 89.75 86 PHE A N 1
ATOM 703 C CA . PHE A 1 86 ? 2.798 3.629 -2.528 1.00 89.75 86 PHE A CA 1
ATOM 704 C C . PHE A 1 86 ? 3.344 3.556 -1.098 1.00 89.75 86 PHE A C 1
ATOM 706 O O . PHE A 1 86 ? 3.370 2.475 -0.515 1.00 89.75 86 PHE A O 1
ATOM 713 N N . PHE A 1 87 ? 3.723 4.687 -0.504 1.00 89.44 87 PHE A N 1
ATOM 714 C CA . PHE A 1 87 ? 4.217 4.723 0.869 1.00 89.44 87 PHE A CA 1
ATOM 715 C C . PHE A 1 87 ? 3.161 4.255 1.881 1.00 89.44 87 PHE A C 1
ATOM 717 O O . PHE A 1 87 ? 3.455 3.407 2.722 1.00 89.44 87 PHE A O 1
ATOM 724 N N . VAL A 1 88 ? 1.917 4.719 1.742 1.00 93.94 88 VAL A N 1
ATOM 725 C CA . VAL A 1 88 ? 0.768 4.247 2.535 1.00 93.94 88 VAL A CA 1
ATOM 726 C C . VAL A 1 88 ? 0.609 2.725 2.419 1.00 93.94 88 VAL A C 1
ATOM 728 O O . VAL A 1 88 ? 0.440 2.042 3.427 1.00 93.94 88 VAL A O 1
ATOM 731 N N . THR A 1 89 ? 0.757 2.173 1.210 1.00 94.25 89 THR A N 1
ATOM 732 C CA . THR A 1 89 ? 0.695 0.719 0.964 1.00 94.25 89 THR A CA 1
ATOM 733 C C . THR A 1 89 ? 1.773 -0.047 1.732 1.00 94.25 89 THR A C 1
ATOM 735 O O . THR A 1 89 ? 1.480 -1.074 2.339 1.00 94.25 89 THR A O 1
ATOM 738 N N . VAL A 1 90 ? 3.013 0.453 1.731 1.00 90.69 90 VAL A N 1
ATOM 739 C CA . VAL A 1 90 ? 4.135 -0.156 2.467 1.00 90.69 90 VAL A CA 1
ATOM 740 C C . VAL A 1 90 ? 3.861 -0.141 3.969 1.00 90.69 90 VAL A C 1
ATOM 742 O O . VAL A 1 90 ? 4.020 -1.158 4.639 1.00 90.69 90 VAL A O 1
ATOM 745 N N . VAL A 1 91 ? 3.424 1.001 4.508 1.00 92.00 91 VAL A N 1
ATOM 746 C CA . VAL A 1 91 ? 3.119 1.130 5.940 1.00 92.00 91 VAL A CA 1
ATOM 747 C C . VAL A 1 91 ? 1.993 0.173 6.336 1.00 92.00 91 VAL A C 1
ATOM 749 O O . VAL A 1 91 ? 2.124 -0.545 7.326 1.00 92.00 91 VAL A O 1
ATOM 752 N N . ALA A 1 92 ? 0.922 0.109 5.544 1.00 95.44 92 ALA A N 1
ATOM 753 C CA . ALA A 1 92 ? -0.200 -0.795 5.771 1.00 95.44 92 ALA A CA 1
ATOM 754 C C . ALA A 1 92 ? 0.220 -2.274 5.772 1.00 95.44 92 ALA A C 1
ATOM 756 O O . ALA A 1 92 ? -0.150 -3.006 6.688 1.00 95.44 92 ALA A O 1
ATOM 757 N N . ASP A 1 93 ? 1.018 -2.706 4.791 1.00 93.62 93 ASP A N 1
ATOM 758 C CA . ASP A 1 93 ? 1.528 -4.081 4.698 1.00 93.62 93 ASP A CA 1
ATOM 759 C C . ASP A 1 93 ? 2.396 -4.451 5.910 1.00 93.62 93 ASP A C 1
ATOM 761 O O . ASP A 1 93 ? 2.203 -5.499 6.528 1.00 93.62 93 ASP A O 1
ATOM 765 N N . VAL A 1 94 ? 3.290 -3.548 6.330 1.00 89.12 94 VAL A N 1
ATOM 766 C CA . VAL A 1 94 ? 4.113 -3.749 7.531 1.00 89.12 94 VAL A CA 1
ATOM 767 C C . VAL A 1 94 ? 3.244 -3.879 8.781 1.00 89.12 94 VAL A C 1
ATOM 769 O O . VAL A 1 94 ? 3.474 -4.782 9.585 1.00 89.12 94 VAL A O 1
ATOM 772 N N . LEU A 1 95 ? 2.246 -3.013 8.968 1.00 90.56 95 LEU A N 1
ATOM 773 C CA . LEU A 1 95 ? 1.349 -3.081 10.126 1.00 90.56 95 LEU A CA 1
ATOM 774 C C . LEU A 1 95 ? 0.510 -4.371 10.114 1.00 90.56 95 LEU A C 1
ATOM 776 O O . LEU A 1 95 ? 0.382 -5.025 11.152 1.00 90.56 95 LEU A O 1
ATOM 780 N N . ALA A 1 96 ? 0.017 -4.787 8.945 1.00 91.00 96 ALA A N 1
ATOM 781 C CA . ALA A 1 96 ? -0.702 -6.048 8.770 1.00 91.00 96 ALA A CA 1
ATOM 782 C C . ALA A 1 96 ? 0.178 -7.265 9.100 1.00 91.00 96 ALA A C 1
ATOM 784 O O . ALA A 1 96 ? -0.267 -8.182 9.792 1.00 91.00 96 ALA A O 1
ATOM 785 N N . ALA A 1 97 ? 1.452 -7.255 8.694 1.00 86.94 97 ALA A N 1
ATOM 786 C CA . ALA A 1 97 ? 2.414 -8.308 9.022 1.00 86.94 97 ALA A CA 1
ATOM 787 C C . ALA A 1 97 ? 2.687 -8.433 10.535 1.00 86.94 97 ALA A C 1
ATOM 789 O O . ALA A 1 97 ? 3.066 -9.505 11.007 1.00 86.94 97 ALA A O 1
ATOM 790 N N . HIS A 1 98 ? 2.453 -7.367 11.309 1.00 87.81 98 HIS A N 1
ATOM 791 C CA . HIS A 1 98 ? 2.505 -7.386 12.777 1.00 87.81 98 HIS A CA 1
ATOM 792 C C . HIS A 1 98 ? 1.171 -7.799 13.428 1.00 87.81 98 HIS A C 1
ATOM 794 O O . HIS A 1 98 ? 1.030 -7.722 14.648 1.00 87.81 98 HIS A O 1
ATOM 800 N N . GLY A 1 99 ? 0.199 -8.264 12.640 1.00 88.75 99 GLY A N 1
ATOM 801 C CA . GLY A 1 99 ? -1.078 -8.785 13.128 1.00 88.75 99 GLY A CA 1
ATOM 802 C C . GLY A 1 99 ? -2.137 -7.718 13.404 1.00 88.75 99 GLY A C 1
ATOM 803 O O . GLY A 1 99 ? -3.142 -8.024 14.048 1.00 88.75 99 GLY A O 1
ATOM 804 N N . LEU A 1 100 ? -1.937 -6.482 12.939 1.00 90.50 100 LEU A N 1
ATOM 805 C CA . LEU A 1 100 ? -2.943 -5.428 13.047 1.00 90.50 100 LEU A CA 1
ATOM 806 C C . LEU A 1 100 ? -3.976 -5.546 11.926 1.00 90.50 100 LEU A C 1
ATOM 808 O O . LEU A 1 100 ? -3.659 -5.900 10.792 1.00 90.50 100 LEU A O 1
ATOM 812 N N . THR A 1 101 ? -5.222 -5.202 12.241 1.00 94.19 101 THR A N 1
ATOM 813 C CA . THR A 1 101 ? -6.261 -5.026 11.223 1.00 94.19 101 THR A CA 1
ATOM 814 C C . THR A 1 101 ? -6.167 -3.619 10.654 1.00 94.19 101 THR A C 1
ATOM 816 O O . THR A 1 101 ? -6.018 -2.659 11.410 1.00 94.19 101 THR A O 1
ATOM 819 N N . ILE A 1 102 ? -6.258 -3.504 9.329 1.00 95.81 102 ILE A N 1
ATOM 820 C CA . ILE A 1 102 ? -6.055 -2.251 8.599 1.00 95.81 102 ILE A CA 1
ATOM 821 C C . ILE A 1 102 ? -7.346 -1.819 7.901 1.00 95.81 102 ILE A C 1
ATOM 823 O O . ILE A 1 102 ? -7.989 -2.608 7.203 1.00 95.81 102 ILE A O 1
ATOM 827 N N . GLU A 1 103 ? -7.691 -0.546 8.058 1.00 96.06 103 GLU A N 1
ATOM 828 C CA . GLU A 1 103 ? -8.621 0.189 7.206 1.00 96.06 103 GLU A CA 1
ATOM 829 C C . GLU A 1 103 ? -7.835 1.271 6.452 1.00 96.06 103 GLU A C 1
ATOM 831 O O . GLU A 1 103 ? -7.155 2.100 7.057 1.00 96.06 103 GLU A O 1
ATOM 836 N N . LEU A 1 104 ? -7.909 1.222 5.124 1.00 96.62 104 LEU A N 1
ATOM 837 C CA . LEU A 1 104 ? -7.327 2.197 4.206 1.00 96.62 104 LEU A CA 1
ATOM 838 C C . LEU A 1 104 ? -8.349 3.312 3.966 1.00 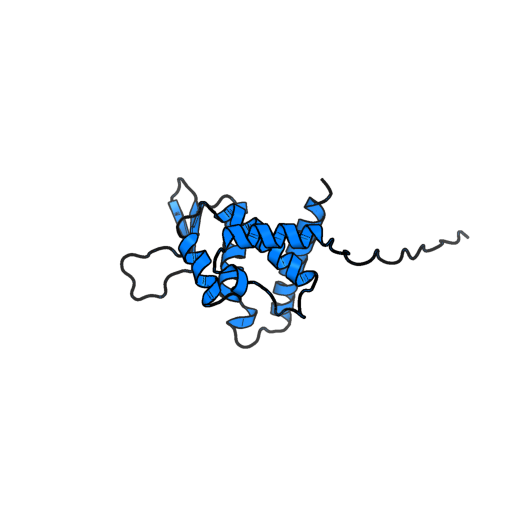96.62 104 LEU A C 1
ATOM 840 O O . LEU A 1 104 ? -9.543 3.025 3.876 1.00 96.62 104 LEU A O 1
ATOM 844 N N . GLU A 1 105 ? -7.909 4.562 3.829 1.00 94.12 105 GLU A N 1
ATOM 845 C CA . GLU A 1 105 ? -8.798 5.701 3.539 1.00 94.12 105 GLU A CA 1
ATOM 846 C C . GLU A 1 105 ? -10.051 5.761 4.454 1.00 94.12 105 GLU A C 1
ATOM 848 O O . GLU A 1 105 ? -11.192 5.828 3.957 1.00 94.12 105 GLU A O 1
ATOM 853 N N . PRO A 1 106 ? -9.885 5.668 5.793 1.00 93.06 106 PRO A N 1
ATOM 854 C CA . PRO A 1 106 ? -10.999 5.568 6.728 1.00 93.06 106 PRO A CA 1
ATOM 855 C C . PRO A 1 106 ? -11.908 6.802 6.691 1.00 93.06 106 PRO A C 1
ATOM 857 O O . PRO A 1 106 ? -11.480 7.954 6.577 1.00 93.06 106 PRO A O 1
ATOM 860 N N . GLU A 1 107 ? -13.209 6.566 6.848 1.00 87.31 107 GLU A N 1
ATOM 861 C CA . GLU A 1 107 ? -14.185 7.648 6.968 1.00 87.31 107 GLU A CA 1
ATOM 862 C C . GLU A 1 107 ? -14.282 8.131 8.415 1.00 87.31 107 GLU A C 1
ATOM 864 O O . GLU A 1 107 ? -14.674 7.379 9.306 1.00 87.31 107 GLU A O 1
ATOM 869 N N . ILE A 1 108 ? -13.997 9.416 8.643 1.00 82.56 108 ILE A N 1
ATOM 870 C CA . ILE A 1 108 ? -14.268 10.072 9.923 1.00 82.56 108 ILE A CA 1
ATOM 871 C C . ILE A 1 108 ? -15.558 10.877 9.795 1.00 82.56 108 ILE A C 1
ATOM 873 O O . ILE A 1 108 ? -15.627 11.895 9.103 1.00 82.56 108 ILE A O 1
ATOM 877 N N . LEU A 1 109 ? -16.600 10.402 10.473 1.00 68.06 109 LEU A N 1
ATOM 878 C CA . LEU A 1 109 ? -17.847 11.133 10.645 1.00 68.06 109 LEU A CA 1
ATOM 879 C C . LEU A 1 109 ? -17.573 12.260 11.656 1.00 68.06 109 LEU A C 1
ATOM 881 O O . LEU A 1 109 ? -17.417 11.976 12.840 1.00 68.06 109 LEU A O 1
ATOM 885 N N . ASN A 1 110 ? -17.525 13.515 11.193 1.00 62.75 110 ASN A N 1
ATOM 886 C CA . ASN A 1 110 ? -17.501 14.763 11.991 1.00 62.75 110 ASN A CA 1
ATOM 887 C C . ASN A 1 110 ? -16.162 15.495 12.197 1.00 62.75 110 ASN A C 1
ATOM 889 O O . ASN A 1 110 ? -15.984 16.122 13.242 1.00 62.75 110 ASN A O 1
ATOM 893 N N . THR A 1 111 ? -15.250 15.532 11.225 1.00 57.38 111 THR A N 1
ATOM 894 C CA . THR A 1 111 ? -14.089 16.434 11.332 1.00 57.38 111 THR A CA 1
ATOM 895 C C . THR A 1 111 ? -13.937 17.372 10.135 1.00 57.38 111 THR A C 1
ATOM 897 O O . THR A 1 111 ? -13.963 16.945 8.986 1.00 57.38 111 THR A O 1
ATOM 900 N N . GLU A 1 112 ? -13.715 18.664 10.417 1.00 60.25 112 GLU A N 1
ATOM 901 C CA . GLU A 1 112 ? -13.181 19.657 9.461 1.00 60.25 112 GLU A CA 1
ATOM 902 C C . GLU A 1 112 ? -11.688 19.409 9.143 1.00 60.25 112 GLU A C 1
ATOM 904 O O . GLU A 1 112 ? -11.069 20.145 8.377 1.00 60.25 112 GLU A O 1
ATOM 909 N N . SER A 1 113 ? -11.082 18.384 9.754 1.00 60.06 113 SER A N 1
ATOM 910 C CA . SER A 1 113 ? -9.673 18.035 9.596 1.00 60.06 113 SER A CA 1
ATOM 911 C C . SER A 1 113 ? -9.412 17.182 8.356 1.00 60.06 113 SER A C 1
ATOM 913 O O . SER A 1 113 ? -10.299 16.503 7.834 1.00 60.06 113 SER A O 1
ATOM 915 N N . LYS A 1 114 ? -8.141 17.166 7.935 1.00 72.38 114 LYS A N 1
ATOM 916 C CA . LYS A 1 114 ? -7.625 16.237 6.927 1.00 72.38 114 LYS A CA 1
ATOM 917 C C . LYS A 1 114 ? -7.967 14.794 7.331 1.00 72.38 114 LYS A C 1
ATOM 919 O O . LYS A 1 114 ? -7.873 14.446 8.511 1.00 72.38 114 LYS A O 1
ATOM 924 N N . LYS A 1 115 ? -8.423 13.999 6.360 1.00 83.38 115 LYS A N 1
ATOM 925 C CA . LYS A 1 115 ? -8.691 12.570 6.548 1.00 83.38 115 LYS A CA 1
ATOM 926 C C . LYS A 1 115 ? -7.354 11.840 6.704 1.00 83.38 115 LYS A C 1
ATOM 928 O O . LYS A 1 115 ? -6.459 12.148 5.922 1.00 83.38 115 LYS A O 1
ATOM 933 N N . PRO A 1 116 ? -7.215 10.935 7.684 1.00 90.94 116 PRO A N 1
ATOM 934 C CA . PRO A 1 116 ? -6.015 10.124 7.808 1.00 90.94 116 PRO A CA 1
ATOM 935 C C . PRO A 1 116 ? -5.956 9.097 6.680 1.00 90.94 116 PRO A C 1
ATOM 937 O O . PRO A 1 116 ? -6.994 8.663 6.180 1.00 90.94 116 PRO A O 1
ATOM 940 N N . ASP A 1 117 ? -4.744 8.676 6.343 1.00 93.81 117 ASP A N 1
ATOM 941 C CA . ASP A 1 117 ? -4.498 7.720 5.264 1.00 93.81 117 ASP A CA 1
ATOM 942 C C . ASP A 1 117 ? -4.814 6.281 5.711 1.00 93.81 117 ASP A C 1
ATOM 944 O O . ASP A 1 117 ? -5.298 5.458 4.932 1.00 93.81 117 ASP A O 1
ATOM 948 N N . LEU A 1 118 ? -4.564 5.964 6.990 1.00 94.88 118 LEU A N 1
ATOM 949 C CA . LEU A 1 118 ? -4.747 4.622 7.551 1.00 94.88 118 LEU A CA 1
ATOM 950 C C . LEU A 1 118 ? -5.382 4.660 8.938 1.00 94.88 118 LEU A C 1
ATOM 952 O O . LEU A 1 118 ? -5.116 5.549 9.748 1.00 94.88 118 LEU A O 1
ATOM 956 N N . PHE A 1 119 ? -6.131 3.614 9.260 1.00 94.69 119 PHE A N 1
ATOM 957 C CA . PHE A 1 119 ? -6.485 3.247 10.624 1.00 94.69 119 PHE A CA 1
ATOM 958 C C . PHE A 1 119 ? -6.025 1.812 10.883 1.00 94.69 119 PHE A C 1
ATOM 960 O O . PHE A 1 119 ? -6.445 0.889 10.187 1.00 94.69 119 PHE A O 1
ATOM 967 N N . ALA A 1 120 ? -5.153 1.620 11.873 1.00 94.88 120 ALA A N 1
ATOM 968 C CA . ALA A 1 120 ? -4.698 0.296 12.288 1.00 94.88 120 ALA A CA 1
ATOM 969 C C . ALA A 1 120 ? -5.149 0.015 13.715 1.00 94.88 120 ALA A C 1
ATOM 971 O O . ALA A 1 120 ? -4.998 0.864 14.594 1.00 94.88 120 ALA A O 1
ATOM 972 N N . TYR A 1 121 ? -5.692 -1.173 13.952 1.00 93.19 121 TYR A N 1
ATOM 973 C CA . TYR A 1 121 ? -6.245 -1.537 15.250 1.00 93.19 121 TYR A CA 1
ATOM 974 C C . TYR A 1 121 ? -6.051 -3.014 15.565 1.00 93.19 121 TYR A C 1
ATOM 976 O O . TYR A 1 121 ? -5.895 -3.854 14.674 1.00 93.19 121 TYR A O 1
ATOM 984 N N . GLN A 1 122 ? -6.078 -3.321 16.857 1.00 90.00 122 GLN A N 1
ATOM 985 C CA . GLN A 1 122 ? -6.083 -4.684 17.362 1.00 90.00 122 GLN A CA 1
ATOM 986 C C . GLN A 1 122 ? -7.445 -5.000 17.986 1.00 90.00 122 GLN A C 1
ATOM 988 O O . GLN A 1 122 ? -8.086 -4.165 18.625 1.00 90.00 122 GLN A O 1
ATOM 993 N N . MET A 1 123 ? -7.915 -6.221 17.743 1.00 81.25 123 MET A N 1
ATOM 994 C CA . MET A 1 123 ? -9.070 -6.787 18.435 1.00 81.25 123 MET A CA 1
ATOM 995 C C . MET A 1 123 ? -8.564 -7.778 19.491 1.00 81.25 123 MET A C 1
ATOM 997 O O . MET A 1 123 ? -7.575 -8.470 19.231 1.00 81.25 123 MET A O 1
ATOM 1001 N N . PRO A 1 124 ? -9.245 -7.922 20.645 1.00 79.25 124 PRO A N 1
ATOM 1002 C CA . PRO A 1 124 ? -10.543 -7.333 21.009 1.00 79.25 124 PRO A CA 1
ATOM 1003 C C . PRO A 1 124 ? -10.465 -6.05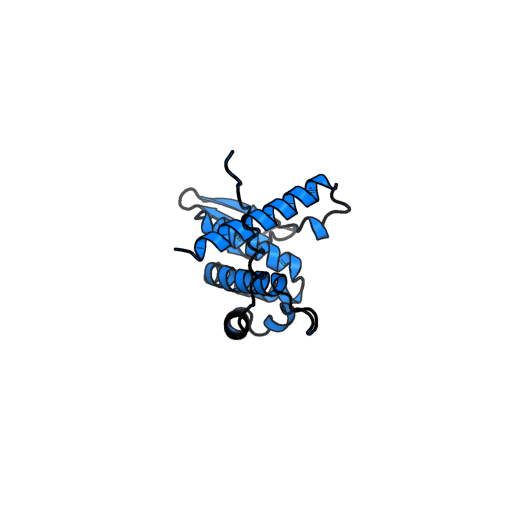4 21.861 1.00 79.25 124 PRO A C 1
ATOM 1005 O O . PRO A 1 124 ? -11.501 -5.509 22.228 1.00 79.25 124 PRO A O 1
ATOM 1008 N N . ASP A 1 125 ? -9.268 -5.607 22.228 1.00 72.88 125 ASP A N 1
ATOM 1009 C CA . ASP A 1 125 ? -9.037 -4.466 23.119 1.00 72.88 125 ASP A CA 1
ATOM 1010 C C . ASP A 1 125 ? -9.419 -3.114 22.498 1.00 72.88 125 ASP A C 1
ATOM 1012 O O . ASP A 1 125 ? -9.626 -2.145 23.229 1.00 72.88 125 ASP A O 1
ATOM 1016 N N . GLY A 1 126 ? -9.584 -3.055 21.172 1.00 71.12 126 GLY A N 1
ATOM 1017 C CA . GLY A 1 126 ? -10.138 -1.898 20.470 1.00 71.12 126 GLY A CA 1
ATOM 1018 C C . GLY A 1 126 ? -9.188 -0.702 20.435 1.00 71.12 126 GLY A C 1
ATOM 1019 O O . GLY A 1 126 ? -9.606 0.404 20.088 1.00 71.12 126 GLY A O 1
ATOM 1020 N N . LEU A 1 127 ? -7.916 -0.910 20.789 1.00 83.38 127 LEU A N 1
ATOM 1021 C CA . LEU A 1 127 ? -6.881 0.097 20.631 1.00 83.38 127 LEU A CA 1
ATOM 1022 C C . LEU A 1 127 ? -6.601 0.268 19.140 1.00 83.38 127 LEU A C 1
ATOM 1024 O O . LEU A 1 127 ? -6.227 -0.675 18.441 1.00 83.38 127 LEU A O 1
ATOM 1028 N N . GLY A 1 128 ? -6.808 1.491 18.665 1.00 89.88 128 GLY A N 1
ATOM 1029 C CA . GLY A 1 128 ? -6.625 1.857 17.274 1.00 89.88 128 GLY A CA 1
ATOM 1030 C C . GLY A 1 128 ? -5.879 3.173 17.145 1.00 89.88 128 GLY A C 1
ATOM 1031 O O . GLY A 1 128 ? -6.022 4.076 17.971 1.00 89.88 128 GLY A O 1
ATOM 1032 N N . VAL A 1 129 ? -5.077 3.272 16.095 1.00 91.50 129 VAL A N 1
ATOM 1033 C CA . VAL A 1 129 ? -4.268 4.444 15.776 1.00 91.50 129 VAL A CA 1
ATOM 1034 C C . VAL A 1 129 ? -4.590 4.870 14.353 1.00 91.50 129 VAL A C 1
ATOM 1036 O O . VAL A 1 129 ? -4.564 4.059 13.427 1.00 91.50 129 VAL A O 1
ATOM 1039 N N . TYR A 1 130 ? -4.895 6.155 14.190 1.00 92.19 130 TYR A N 1
ATOM 1040 C CA . TYR A 1 130 ? -4.992 6.789 12.882 1.00 92.19 130 TYR A CA 1
ATOM 1041 C C . TYR A 1 130 ? -3.612 7.290 12.466 1.00 92.19 130 TYR A C 1
ATOM 1043 O O . TYR A 1 130 ? -2.927 7.941 13.259 1.00 92.19 130 TYR A O 1
ATOM 1051 N N . PHE A 1 131 ? -3.217 7.002 11.232 1.00 90.94 131 PHE A N 1
ATOM 1052 C CA . PHE A 1 131 ? -1.945 7.431 10.669 1.00 90.94 131 PHE A CA 1
ATOM 1053 C C . PHE A 1 131 ? -2.172 8.451 9.564 1.00 90.94 131 PHE A C 1
ATOM 1055 O O . PHE A 1 131 ? -3.028 8.284 8.699 1.00 90.94 131 PHE A O 1
ATOM 1062 N N . GLU A 1 132 ? -1.334 9.476 9.597 1.00 90.12 132 GLU A N 1
ATOM 1063 C CA . GLU A 1 132 ? -1.059 10.368 8.481 1.00 90.12 132 GLU A CA 1
ATOM 1064 C C . GLU A 1 132 ? 0.356 10.027 7.997 1.00 90.12 132 GLU A C 1
ATOM 1066 O O . GLU A 1 132 ? 1.349 10.264 8.695 1.00 90.12 132 GLU A O 1
ATOM 1071 N N . CYS A 1 133 ? 0.451 9.410 6.829 1.00 87.50 133 CYS A N 1
ATOM 1072 C CA . CYS A 1 133 ? 1.674 8.908 6.238 1.00 87.50 133 CYS A CA 1
ATOM 1073 C C . CYS A 1 133 ? 2.311 9.990 5.369 1.00 87.50 133 CYS A C 1
ATOM 1075 O O . CYS A 1 133 ? 1.907 10.233 4.236 1.00 87.50 133 CYS A O 1
ATOM 1077 N N . LYS A 1 134 ? 3.372 10.608 5.886 1.00 82.00 134 LYS A N 1
ATOM 1078 C CA . LYS A 1 134 ? 4.177 11.565 5.121 1.00 82.00 134 LYS A CA 1
ATOM 1079 C C . LYS A 1 134 ? 5.421 10.898 4.587 1.00 82.00 134 LYS A C 1
ATOM 1081 O O . LYS A 1 134 ? 6.145 10.268 5.362 1.00 82.00 134 LYS A O 1
ATOM 1086 N N . GLN A 1 135 ? 5.687 11.062 3.294 1.00 71.19 135 GLN A N 1
ATOM 1087 C CA . GLN A 1 135 ? 6.913 10.545 2.715 1.00 71.19 135 GLN A CA 1
ATOM 1088 C C . GLN A 1 135 ? 8.021 11.551 2.996 1.00 71.19 135 GLN A C 1
ATOM 1090 O O . GLN A 1 135 ? 8.007 12.649 2.437 1.00 71.19 135 GLN A O 1
ATOM 1095 N N . PRO A 1 136 ? 9.011 11.199 3.826 1.00 61.94 136 PRO A N 1
ATOM 1096 C CA . PRO A 1 136 ? 9.951 12.172 4.342 1.00 61.94 136 PRO A CA 1
ATOM 1097 C C . PRO A 1 136 ? 10.629 12.930 3.188 1.00 61.94 136 PRO A C 1
ATOM 1099 O O . PRO A 1 136 ? 10.511 14.158 3.141 1.00 61.94 136 PRO A O 1
ATOM 1102 N N . LYS A 1 137 ? 11.238 12.198 2.232 1.00 61.88 137 LYS A N 1
ATOM 1103 C CA . LYS A 1 137 ? 12.013 12.708 1.073 1.00 61.88 137 LYS A CA 1
ATOM 1104 C C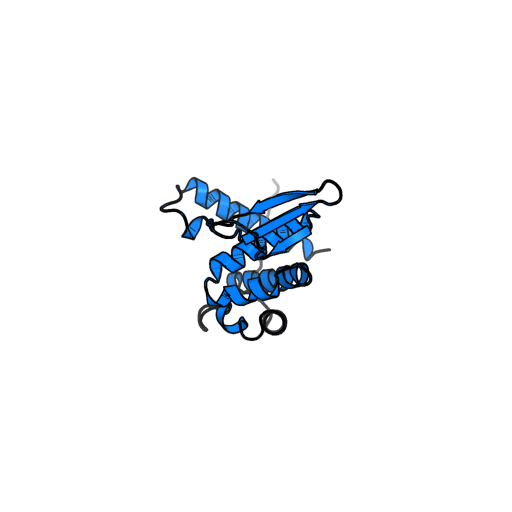 . LYS A 1 137 ? 11.249 13.722 0.194 1.00 61.88 137 LYS A C 1
ATOM 1106 O O . LYS A 1 137 ? 11.899 14.501 -0.496 1.00 61.88 137 LYS A O 1
ATOM 1111 N N . GLU A 1 138 ? 9.917 13.742 0.242 1.00 59.03 138 GLU A N 1
ATOM 1112 C CA . GLU A 1 138 ? 9.067 14.620 -0.580 1.00 59.03 138 GLU A CA 1
ATOM 1113 C C . GLU A 1 138 ? 8.353 15.704 0.249 1.00 59.03 138 GLU A C 1
ATOM 1115 O O . GLU A 1 138 ? 8.168 16.818 -0.236 1.00 59.03 138 GLU A O 1
ATOM 1120 N N . ASP A 1 139 ? 8.032 15.421 1.518 1.00 51.84 139 ASP A N 1
ATOM 1121 C CA . ASP A 1 139 ? 7.211 16.289 2.375 1.00 51.84 139 ASP A CA 1
ATOM 1122 C C . ASP A 1 139 ? 7.999 17.182 3.344 1.00 51.84 139 ASP A C 1
ATOM 1124 O O . ASP A 1 139 ? 7.418 18.057 3.994 1.00 51.84 139 ASP A O 1
ATOM 1128 N N . THR A 1 140 ? 9.316 16.997 3.475 1.00 44.69 140 THR A N 1
ATOM 1129 C CA . THR A 1 140 ? 10.143 17.889 4.301 1.00 44.69 140 THR A CA 1
ATOM 1130 C C . THR A 1 140 ? 11.157 18.646 3.455 1.00 44.69 140 THR A C 1
ATOM 1132 O O . THR A 1 140 ? 11.862 18.100 2.605 1.00 44.69 140 THR A O 1
ATOM 1135 N N . HIS A 1 141 ? 11.246 19.951 3.690 1.00 47.25 141 HIS A N 1
ATOM 1136 C CA . HIS A 1 141 ? 12.345 20.743 3.168 1.00 47.25 141 HIS A CA 1
ATOM 1137 C C . HIS A 1 141 ? 13.625 20.342 3.912 1.00 47.25 141 HIS A C 1
ATOM 1139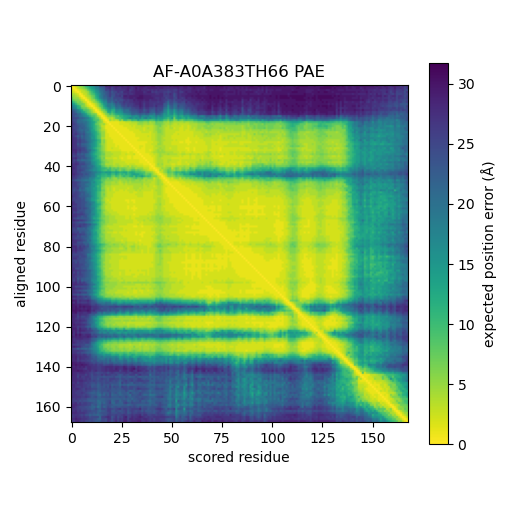 O O . HIS A 1 141 ? 13.799 20.687 5.074 1.00 47.25 141 HIS A O 1
ATOM 1145 N N . GLN A 1 142 ? 14.494 19.616 3.200 1.00 47.38 142 GLN A N 1
ATOM 1146 C CA . GLN A 1 142 ? 15.851 19.206 3.582 1.00 47.38 142 GLN A CA 1
ATOM 1147 C C . GLN A 1 142 ? 15.956 18.292 4.815 1.00 47.38 142 GLN A C 1
ATOM 1149 O O . GLN A 1 142 ? 16.076 18.751 5.948 1.00 47.38 142 GLN A O 1
ATOM 1154 N N . PHE A 1 143 ? 16.082 16.983 4.575 1.00 48.53 143 PHE A N 1
ATOM 1155 C CA . PHE A 1 143 ? 16.748 16.110 5.545 1.00 48.53 143 PHE A CA 1
ATOM 1156 C C . PHE A 1 143 ? 18.199 16.526 5.706 1.00 48.53 143 PHE A C 1
ATOM 1158 O O . PHE A 1 143 ? 18.916 16.724 4.720 1.00 48.53 143 PHE A O 1
ATOM 1165 N N . ILE A 1 144 ? 18.658 16.557 6.953 1.00 53.94 144 ILE A N 1
ATOM 1166 C CA . ILE A 1 144 ? 20.092 16.469 7.217 1.00 53.94 144 ILE A CA 1
ATOM 1167 C C . ILE A 1 144 ? 20.591 15.088 6.766 1.00 53.94 144 ILE A C 1
ATOM 1169 O O . ILE A 1 144 ? 19.844 14.106 6.752 1.00 53.94 144 ILE A O 1
ATOM 1173 N N . LYS A 1 145 ? 21.850 15.014 6.334 1.00 54.00 145 LYS A N 1
ATOM 1174 C CA . LYS A 1 145 ? 22.444 13.846 5.660 1.00 54.00 145 LYS A CA 1
ATOM 1175 C C . LYS A 1 145 ? 22.268 12.546 6.460 1.00 54.00 145 LYS A C 1
ATOM 1177 O O . LYS A 1 145 ? 22.068 11.483 5.885 1.00 54.00 145 LYS A O 1
ATOM 1182 N N . GLU A 1 146 ? 22.273 12.659 7.779 1.00 49.44 146 GLU A N 1
ATOM 1183 C CA . GLU A 1 146 ? 22.092 11.590 8.755 1.00 49.44 146 GLU A CA 1
ATOM 1184 C C . GLU A 1 146 ? 20.688 10.973 8.709 1.00 49.44 146 GLU A C 1
ATOM 1186 O O . GLU A 1 146 ? 20.543 9.773 8.909 1.00 49.44 146 GLU A O 1
ATOM 1191 N N . GLN A 1 147 ? 19.654 11.758 8.402 1.00 49.66 147 GLN A N 1
ATOM 1192 C CA . GLN A 1 147 ? 18.285 11.252 8.276 1.00 49.66 147 GLN A CA 1
ATOM 1193 C C . GLN A 1 147 ? 18.080 10.503 6.954 1.00 49.66 147 GLN A C 1
ATOM 1195 O O . GLN A 1 147 ? 17.380 9.496 6.939 1.00 49.66 147 GLN A O 1
ATOM 1200 N N . ASN A 1 148 ? 18.743 10.922 5.869 1.00 52.59 148 ASN A N 1
ATOM 1201 C CA . ASN A 1 148 ? 18.748 10.149 4.620 1.00 52.59 148 ASN A CA 1
ATOM 1202 C C . ASN A 1 148 ? 19.384 8.769 4.821 1.00 52.59 148 ASN A C 1
ATOM 1204 O O . ASN A 1 148 ? 18.814 7.784 4.375 1.00 52.59 148 ASN A O 1
ATOM 1208 N N . LEU A 1 149 ? 20.480 8.685 5.584 1.00 52.59 149 LEU A N 1
ATOM 1209 C CA . LEU A 1 149 ? 21.126 7.407 5.910 1.00 52.59 149 LEU A CA 1
ATOM 1210 C C . LEU A 1 149 ? 20.214 6.452 6.694 1.00 52.59 149 LEU A C 1
ATOM 1212 O O . LEU A 1 149 ? 20.336 5.241 6.547 1.00 52.59 149 LEU A O 1
ATOM 1216 N N . ILE A 1 150 ? 19.290 6.974 7.508 1.00 53.62 150 ILE A N 1
ATOM 1217 C CA . ILE A 1 150 ? 18.295 6.144 8.204 1.00 53.62 150 ILE A CA 1
ATOM 1218 C C . ILE A 1 150 ? 17.301 5.555 7.198 1.00 53.62 150 ILE A C 1
ATOM 1220 O O . ILE A 1 150 ? 16.995 4.369 7.281 1.00 53.62 150 ILE A O 1
ATOM 1224 N N . PHE A 1 151 ? 16.812 6.348 6.240 1.00 56.53 151 PHE A N 1
ATOM 1225 C CA . PHE A 1 151 ? 15.894 5.848 5.211 1.00 56.53 151 PHE A CA 1
ATOM 1226 C C . PHE A 1 151 ? 16.572 4.886 4.245 1.00 56.53 151 PHE A C 1
ATOM 1228 O O . PHE A 1 151 ? 15.993 3.851 3.939 1.00 56.53 151 PHE A O 1
ATOM 1235 N N . ASP A 1 152 ? 17.800 5.183 3.833 1.00 57.28 152 ASP A N 1
ATOM 1236 C CA . ASP A 1 152 ? 18.586 4.295 2.981 1.00 57.28 152 ASP A CA 1
ATOM 1237 C C . ASP A 1 152 ? 18.875 2.974 3.722 1.00 57.28 152 ASP A C 1
ATOM 1239 O O . ASP A 1 152 ? 18.669 1.902 3.170 1.00 57.28 152 ASP A O 1
ATOM 1243 N N . GLY A 1 153 ? 19.191 3.026 5.023 1.00 52.75 153 GLY A N 1
ATOM 1244 C CA . GLY A 1 153 ? 19.333 1.829 5.856 1.00 52.75 153 GLY A CA 1
ATOM 1245 C C . GLY A 1 153 ? 18.033 1.031 6.036 1.00 52.75 153 GLY A C 1
ATOM 1246 O O . GLY A 1 153 ? 18.070 -0.194 6.120 1.00 52.75 153 GLY A O 1
ATOM 1247 N N . ILE A 1 154 ? 16.868 1.686 6.075 1.00 56.03 154 ILE A N 1
ATOM 1248 C CA . ILE A 1 154 ? 15.566 0.996 6.085 1.00 56.03 154 ILE A CA 1
ATOM 1249 C C . ILE A 1 154 ? 15.302 0.336 4.725 1.00 56.03 154 ILE A C 1
ATOM 1251 O O . ILE A 1 154 ? 14.872 -0.816 4.693 1.00 56.03 154 ILE A O 1
ATOM 1255 N N . GLU A 1 155 ? 15.576 1.032 3.617 1.00 56.91 155 GLU A N 1
ATOM 1256 C CA . GLU A 1 155 ? 15.490 0.481 2.258 1.00 56.91 155 GLU A CA 1
ATOM 1257 C C . GLU A 1 155 ? 16.413 -0.747 2.104 1.00 56.91 155 GLU A C 1
ATOM 1259 O O . GLU A 1 155 ? 15.968 -1.782 1.598 1.00 56.91 155 GLU A O 1
ATOM 1264 N N . ASP A 1 156 ? 17.636 -0.686 2.640 1.00 52.75 156 ASP A N 1
ATOM 1265 C CA . ASP A 1 156 ? 18.607 -1.786 2.649 1.00 52.75 156 ASP A CA 1
ATOM 1266 C C . ASP A 1 156 ? 18.136 -2.971 3.504 1.00 52.75 156 ASP A C 1
ATOM 1268 O O . ASP A 1 156 ? 18.146 -4.107 3.037 1.00 52.75 156 ASP A O 1
ATOM 1272 N N . VAL A 1 157 ? 17.644 -2.740 4.727 1.00 54.62 157 VAL A N 1
ATOM 1273 C CA . VAL A 1 157 ? 17.141 -3.816 5.606 1.00 54.62 157 VAL A CA 1
ATOM 1274 C C . VAL A 1 157 ? 15.901 -4.492 5.020 1.00 54.62 157 VAL A C 1
ATOM 1276 O O . VAL A 1 157 ? 15.741 -5.710 5.149 1.00 54.62 157 VAL A O 1
ATOM 1279 N N . ILE A 1 158 ? 15.015 -3.732 4.372 1.00 55.16 158 ILE A N 1
ATOM 1280 C CA . ILE A 1 158 ? 13.889 -4.301 3.625 1.00 55.16 158 ILE A CA 1
ATOM 1281 C C . ILE A 1 158 ? 14.434 -5.143 2.460 1.00 55.16 158 ILE A C 1
ATOM 1283 O O . ILE A 1 158 ? 14.019 -6.284 2.290 1.00 55.16 158 ILE A O 1
ATOM 1287 N N . SER A 1 159 ? 15.409 -4.648 1.699 1.00 55.44 159 SER A N 1
ATOM 1288 C CA . SER A 1 159 ? 16.027 -5.400 0.597 1.00 55.44 159 SER A CA 1
ATOM 1289 C C . SER A 1 159 ? 16.702 -6.709 1.061 1.00 55.44 159 SER A C 1
ATOM 1291 O O . SER A 1 159 ? 16.501 -7.772 0.466 1.00 55.44 159 SER A O 1
ATOM 1293 N N . GLU A 1 160 ? 17.442 -6.676 2.174 1.00 53.34 160 GLU A N 1
ATOM 1294 C CA . GLU A 1 160 ? 18.168 -7.823 2.737 1.00 53.34 160 GLU A CA 1
ATOM 1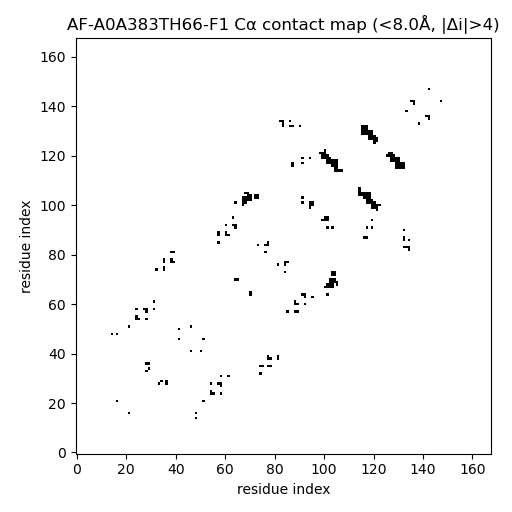295 C C . GLU A 1 160 ? 17.254 -8.872 3.380 1.00 53.34 160 GLU A C 1
ATOM 1297 O O . GLU A 1 160 ? 17.442 -10.076 3.190 1.00 53.34 160 GLU A O 1
ATOM 1302 N N . LYS A 1 161 ? 16.227 -8.462 4.133 1.00 49.09 161 LYS A N 1
ATOM 1303 C CA . LYS A 1 161 ? 15.320 -9.440 4.756 1.00 49.09 161 LYS A CA 1
ATOM 1304 C C . LYS A 1 161 ? 14.525 -10.227 3.720 1.00 49.09 161 LYS A C 1
ATOM 1306 O O . LYS A 1 161 ? 14.230 -11.395 3.954 1.00 49.09 161 LYS A O 1
ATOM 1311 N N . TYR A 1 162 ? 14.216 -9.633 2.570 1.00 44.72 162 TYR A N 1
ATOM 1312 C CA . TYR A 1 162 ? 13.456 -10.301 1.515 1.00 44.72 162 TYR A CA 1
ATOM 1313 C C . TYR A 1 162 ? 14.316 -11.125 0.543 1.00 44.72 162 TYR A C 1
ATOM 1315 O O . TYR A 1 162 ? 13.780 -12.013 -0.124 1.00 44.72 162 TYR A O 1
ATOM 1323 N N . SER A 1 163 ? 15.637 -10.919 0.489 1.00 46.44 163 SER A N 1
ATOM 1324 C CA . SER A 1 163 ? 16.545 -11.832 -0.221 1.00 46.44 163 SER A CA 1
ATOM 1325 C C . SER A 1 163 ? 16.753 -13.153 0.536 1.00 46.44 163 SER A C 1
ATOM 1327 O O . SER A 1 163 ? 16.892 -14.202 -0.095 1.00 46.44 163 SER A O 1
ATOM 1329 N N . LEU A 1 164 ? 16.647 -13.145 1.870 1.00 42.25 164 LEU A N 1
ATOM 1330 C CA . LEU A 1 164 ? 16.715 -14.351 2.709 1.00 42.25 164 LEU A CA 1
ATOM 1331 C C . LEU A 1 164 ? 15.480 -15.264 2.589 1.00 42.25 164 LEU A C 1
ATOM 1333 O O . LEU A 1 164 ? 15.625 -16.484 2.631 1.00 42.25 164 LEU A O 1
ATOM 1337 N N . TYR A 1 165 ? 14.283 -14.716 2.345 1.00 42.03 165 TYR A N 1
ATOM 1338 C CA . TYR A 1 165 ? 13.060 -15.513 2.123 1.00 42.03 165 TYR A CA 1
ATOM 1339 C C . TYR A 1 165 ? 13.005 -16.226 0.756 1.00 42.03 165 TYR A C 1
ATOM 1341 O O . TYR A 1 165 ? 12.049 -16.943 0.475 1.00 42.03 165 TYR A O 1
ATOM 1349 N N . LYS A 1 166 ? 14.021 -16.063 -0.105 1.00 38.84 166 LYS A N 1
ATOM 1350 C CA . LYS A 1 166 ? 14.158 -16.802 -1.375 1.00 38.84 166 LYS A CA 1
ATOM 1351 C C . LYS A 1 166 ? 15.052 -18.045 -1.291 1.00 38.84 166 LYS A C 1
ATOM 1353 O O . LYS A 1 166 ? 15.258 -18.695 -2.313 1.00 38.84 166 LYS A O 1
ATOM 1358 N N . LEU A 1 167 ? 15.571 -18.382 -0.109 1.00 36.62 167 LEU A N 1
ATOM 1359 C CA . LEU A 1 167 ? 16.434 -19.552 0.101 1.00 36.62 167 LEU A CA 1
ATOM 1360 C C . LEU A 1 167 ? 15.832 -20.616 1.037 1.00 36.62 167 LEU A C 1
ATOM 1362 O O . LEU A 1 167 ? 16.549 -21.531 1.440 1.00 36.62 167 LEU A O 1
ATOM 1366 N N . SER A 1 168 ? 14.537 -20.535 1.357 1.00 33.31 168 SER A N 1
ATOM 1367 C CA . SER A 1 168 ? 13.822 -21.530 2.173 1.00 33.31 168 SER A CA 1
ATOM 1368 C C . SER A 1 168 ? 12.648 -22.145 1.428 1.00 33.31 168 SER A C 1
ATOM 1370 O O . SER A 1 168 ? 11.799 -21.344 0.973 1.00 33.31 168 SER A O 1
#

Solvent-accessible surface area (backbone atoms only — not comparable to full-atom values): 10188 Å² total; per-residue (Å²): 138,83,85,79,82,79,78,79,72,72,79,77,73,83,76,83,77,50,71,65,57,55,52,50,41,51,54,51,33,38,71,74,42,48,91,42,36,74,59,76,52,66,62,92,92,59,80,41,73,69,53,52,48,53,48,44,48,49,41,51,38,54,61,72,43,59,84,29,52,39,37,74,60,47,52,59,38,34,75,78,39,48,68,52,43,50,50,47,46,53,54,50,40,55,45,41,75,72,71,33,46,55,29,33,57,48,85,73,93,87,62,98,60,86,75,41,52,32,35,40,30,43,84,90,82,65,58,66,48,75,36,76,74,72,54,61,93,78,74,47,90,72,75,58,74,71,55,50,52,52,54,52,50,50,54,47,50,55,55,53,60,58,59,58,67,75,77,113

pLDDT: mean 74.72, std 20.02, range [32.03, 97.0]

Mean predicted aligned error: 12.31 Å

Sequence (168 aa):
MKEYHLFHSEPENPLKVSQEMCNRVSNGLKNKLGKYYSYVLPPHDSMTDVYLYKLNYLDTALSVLRECKGYDKHIAEYQNNLNSTFFVTVVADVLAAHGLTIELEPEILNTESKKPDLFAYQMPDGLGVYFECKQPKEDTHQFIKEQNLIFDGIEDVISEKYSLYKLS

Secondary structure (DSSP, 8-state):
---------PPP-S----HHHHHHHHHHHHHHHGGGGGGGSPPTT---HHHHHHHHHHHHHHHHGGGSBTHHHHHHHTTT-HHHHHHHHHHHHHHHHTT-EEEES---TT-SSPPPSEEEE-TTT--EEEE----HHHHSS---HHHHHHHHHHHHHHHHHHHHTT--

Organism: NCBI:txid2094020

Nearest PDB structures (foldseek):
  7zpk-assembly1_A  TM=2.693E-01  e=7.228E+00  Mus musculus

Radius of gyration: 19.62 Å; Cα contacts (8 Å, |Δi|>4): 150; chains: 1; bounding box: 73×42×44 Å

Foldseek 3Di:
DDDDPPPPPPPPDPDPDDPVLVVVLLVLLCVQLPVLSVLLDDDPVPDDPVSSVLSNVLSVLSVLCVPAACSVVLSVCSVVDVVQSSQLSVVQSVLVVVVWHKHAQDDDDDDPDDGAGIKTADPDVGDIDGHRDDDPVPRDDDDDPVVVVVVVVVVVVVVVVVVVVVPD